Protein AF-A0A259EL48-F1 (afdb_monomer)

Solvent-accessible surface area (backbone atoms only — not comparable to full-atom values): 10081 Å² total; per-residue (Å²):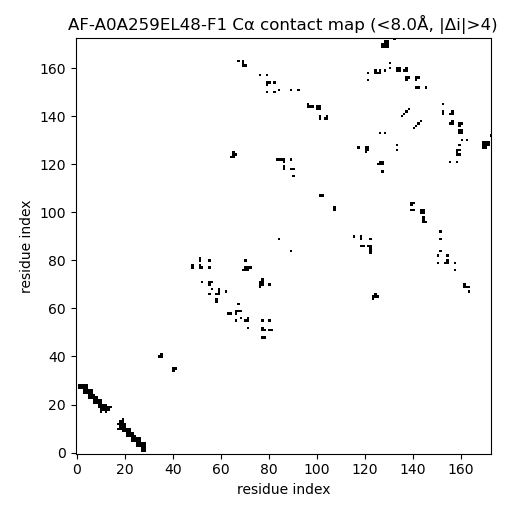 132,83,61,66,38,76,52,70,52,69,37,55,69,88,49,68,100,52,30,64,39,74,49,73,47,81,39,74,48,89,51,67,75,64,45,65,70,41,99,52,36,66,61,52,50,51,52,53,49,51,52,40,50,55,51,49,55,50,27,36,76,68,68,35,80,70,45,53,76,63,45,67,76,41,71,65,42,38,50,46,63,62,51,85,57,50,48,64,56,53,50,53,50,63,73,70,48,59,66,74,62,24,61,90,45,92,55,51,86,61,48,52,60,53,52,63,71,40,26,69,38,49,46,42,38,41,60,69,56,31,71,73,56,21,46,49,44,27,65,50,39,41,61,45,46,46,60,92,89,36,73,65,40,53,33,51,33,48,31,40,62,59,75,71,90,80,73,100,77,61,49,85,132

Foldseek 3Di:
DQAKDKDKDAADLPHPPRHRHIDIDIDGDDDPVVLVPDPCSPVVVVVVLVVLVVVLVVCCVVVPLVGHPLCVVDSLSSVLSVDADALVRLVVVLVPWDQVLLVVDVPVVVVSVVCNVCSVCLNSLNAQADLVVLCCCLVRGLVRGQDVVRSSSSNSNSSSNRDDDDDPDRDDD

Secondary structure (DSSP, 8-state):
---EEEEEEEPPTTSGGGTTPEEEEEEEPP-HHHHHTSTTHHHHHHHHHHHHHHHHHHHHHTT-TT--GGGGSSHHHHHHHH----HHHHHHHHHHS-GGGGTTSTTHHHHHHHHHHTHHHHHTT---B-HHHHHHHIIIIIHHH--SS-HHHHHHHHHHHS--S--S-PBP-

Radius of gyration: 18.22 Å; Cα contacts (8 Å, |Δi|>4): 174; chains: 1; bounding box: 42×38×57 Å

pLDDT: mean 83.17, std 10.85, range [46.25, 95.19]

Sequence (173 aa):
MTNRTTVSFRVKDKGGPSGGHSLSKSVPAFDWEGFKRTPNAEEFVKKAYFAAVKKIMREVEESKNGTVESDLDSVEAVIARALSFTKDDIRDWIKTRDWSKASQVRDISKVLPEIEKHLPDLATRRNPFSTEVSAKIADKIIAAVADDPDPIAEFLFTALTTQRSQDPELLPL

Nearest PDB structures (foldseek):
  6n2g-assembly2_B  TM=3.577E-01  e=5.029E-01  Caenorhabditis elegans

Structure (mmCIF, N/CA/C/O backbone):
data_AF-A0A259EL48-F1
#
_entry.id   AF-A0A259EL48-F1
#
loop_
_atom_site.group_PDB
_atom_site.id
_atom_site.type_symbol
_atom_site.label_atom_id
_atom_site.label_alt_id
_atom_site.label_comp_id
_atom_site.label_asym_id
_atom_site.label_entity_id
_atom_site.label_seq_id
_atom_site.pdbx_PDB_ins_code
_atom_site.Cartn_x
_atom_site.Cartn_y
_atom_site.Cartn_z
_atom_site.occupancy
_atom_site.B_iso_or_equiv
_atom_site.auth_seq_id
_atom_site.auth_comp_id
_atom_site.auth_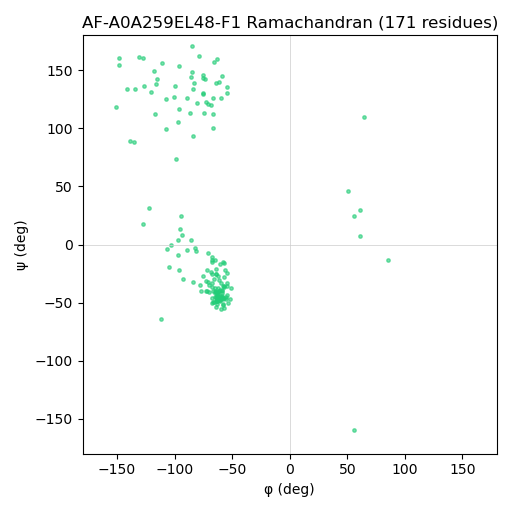asym_id
_atom_site.auth_atom_id
_atom_site.pdbx_PDB_model_num
ATOM 1 N N . MET A 1 1 ? -2.200 -3.555 -32.527 1.00 50.12 1 MET A N 1
ATOM 2 C CA . MET A 1 1 ? -2.375 -2.195 -31.975 1.00 50.12 1 MET A CA 1
ATOM 3 C C . MET A 1 1 ? -1.934 -2.236 -30.526 1.00 50.12 1 MET A C 1
ATOM 5 O O . MET A 1 1 ? -2.472 -3.036 -29.776 1.00 50.12 1 MET A O 1
ATOM 9 N N . THR A 1 2 ? -0.904 -1.482 -30.149 1.00 65.19 2 THR A N 1
ATOM 10 C CA . THR A 1 2 ? -0.390 -1.497 -28.772 1.00 65.19 2 THR A CA 1
ATOM 11 C C . THR A 1 2 ? -1.369 -0.731 -27.894 1.00 65.19 2 THR A C 1
ATOM 13 O O . THR A 1 2 ? -1.543 0.468 -28.102 1.00 65.19 2 THR A O 1
ATOM 16 N N . ASN A 1 3 ? -2.043 -1.418 -26.971 1.00 84.31 3 ASN A N 1
ATOM 17 C CA . ASN A 1 3 ? -2.988 -0.783 -26.057 1.00 84.31 3 ASN A CA 1
ATOM 18 C C . ASN A 1 3 ? -2.231 0.284 -25.246 1.00 84.31 3 ASN A C 1
ATOM 20 O O . ASN A 1 3 ? -1.160 0.003 -24.700 1.00 84.31 3 ASN A O 1
ATOM 24 N N . ARG A 1 4 ? -2.713 1.529 -25.244 1.00 91.69 4 ARG A N 1
ATOM 25 C CA . ARG A 1 4 ? -2.067 2.649 -24.543 1.00 91.69 4 ARG A CA 1
ATOM 26 C C . ARG A 1 4 ? -2.980 3.128 -23.432 1.00 91.69 4 ARG A C 1
ATOM 28 O O . ARG A 1 4 ? -4.186 3.204 -23.624 1.00 91.69 4 ARG A O 1
ATOM 35 N N . THR A 1 5 ? -2.392 3.496 -22.305 1.00 89.00 5 THR A N 1
ATOM 36 C CA . THR A 1 5 ? -3.093 4.136 -21.194 1.00 89.00 5 THR A CA 1
ATOM 37 C C . THR A 1 5 ? -2.519 5.528 -20.960 1.00 89.00 5 THR A C 1
ATOM 39 O O . THR A 1 5 ? -1.345 5.786 -21.244 1.00 89.00 5 THR A O 1
ATOM 42 N N . THR A 1 6 ? -3.348 6.449 -20.485 1.00 88.38 6 THR A N 1
ATOM 43 C CA . THR A 1 6 ? -2.903 7.789 -20.106 1.00 88.38 6 THR A CA 1
ATOM 44 C C . THR A 1 6 ? -2.647 7.793 -18.612 1.00 88.38 6 THR A C 1
ATOM 46 O O . THR A 1 6 ? -3.570 7.607 -17.826 1.00 88.38 6 THR A O 1
ATOM 49 N N . VAL A 1 7 ? -1.394 8.015 -18.225 1.00 83.62 7 VAL A N 1
ATOM 50 C CA . VAL A 1 7 ? -1.017 8.186 -16.821 1.00 83.62 7 VAL A CA 1
ATOM 51 C C . VAL A 1 7 ? -0.856 9.672 -16.556 1.00 83.62 7 VAL A C 1
ATOM 53 O O . VAL A 1 7 ? -0.104 10.348 -17.264 1.00 83.62 7 VAL A O 1
ATOM 56 N N . SER A 1 8 ? -1.549 10.172 -15.536 1.00 78.12 8 SER A N 1
ATOM 57 C CA . SER A 1 8 ? -1.464 11.560 -15.091 1.00 78.12 8 SER A CA 1
ATOM 58 C C . SER A 1 8 ? -1.148 11.648 -13.607 1.00 78.12 8 SER A C 1
ATOM 60 O O . SER A 1 8 ? -1.749 10.935 -12.810 1.00 78.12 8 SER A O 1
ATOM 62 N N . PHE A 1 9 ? -0.245 12.549 -13.235 1.00 76.19 9 PHE A N 1
ATOM 63 C CA . PHE A 1 9 ? 0.091 12.832 -11.841 1.00 76.19 9 PHE A CA 1
ATOM 64 C C . PHE A 1 9 ? 0.486 14.300 -11.672 1.00 76.19 9 PHE A C 1
ATOM 66 O O . PHE A 1 9 ? 0.965 14.942 -12.609 1.00 76.19 9 PHE A O 1
ATOM 73 N N . ARG A 1 10 ? 0.306 14.841 -10.465 1.00 74.06 10 ARG A N 1
ATOM 74 C CA . ARG A 1 10 ? 0.758 16.192 -10.119 1.00 74.06 10 ARG A CA 1
ATOM 75 C C . ARG A 1 10 ? 2.181 16.151 -9.577 1.00 74.06 10 ARG A C 1
ATOM 77 O O . ARG A 1 10 ? 2.476 15.424 -8.631 1.00 74.06 10 ARG A O 1
ATOM 84 N N . VAL A 1 11 ? 3.071 16.941 -10.168 1.00 72.31 11 VAL A N 1
ATOM 85 C CA . VAL A 1 11 ? 4.438 17.112 -9.669 1.00 72.31 11 VAL A CA 1
ATOM 86 C C . VAL A 1 11 ? 4.381 18.002 -8.430 1.00 72.31 11 VAL A C 1
ATOM 88 O O . VAL A 1 11 ? 3.778 19.073 -8.458 1.00 72.31 11 VAL A O 1
ATOM 91 N N . LYS A 1 12 ? 5.005 17.573 -7.328 1.00 66.00 12 LYS A N 1
ATOM 92 C CA . LYS A 1 12 ? 5.068 18.369 -6.090 1.00 66.00 12 LYS A CA 1
ATOM 93 C C . LYS A 1 12 ? 5.745 19.717 -6.351 1.00 66.00 12 LYS A C 1
ATOM 95 O O . LYS A 1 12 ? 6.726 19.767 -7.085 1.00 66.00 12 LYS A O 1
ATOM 100 N N . ASP A 1 13 ? 5.298 20.777 -5.677 1.00 64.94 13 ASP A N 1
ATOM 101 C CA . ASP A 1 13 ? 5.792 22.156 -5.874 1.00 64.94 13 ASP A CA 1
ATOM 102 C C . ASP A 1 13 ? 7.315 22.313 -5.695 1.00 64.94 13 ASP A C 1
ATOM 104 O O . ASP A 1 13 ? 7.921 23.224 -6.247 1.00 64.94 13 ASP A O 1
ATOM 108 N N . LYS A 1 14 ? 7.968 21.391 -4.972 1.00 57.06 14 LYS A N 1
ATOM 109 C CA . LYS A 1 14 ? 9.431 21.370 -4.779 1.00 57.06 14 LYS A CA 1
ATOM 110 C C . LYS A 1 14 ? 10.213 20.649 -5.895 1.00 57.06 14 LYS A C 1
ATOM 112 O O . LYS A 1 14 ? 11.421 20.468 -5.771 1.00 57.06 14 LYS A O 1
ATOM 117 N N . GLY A 1 15 ? 9.547 20.192 -6.955 1.00 48.84 15 GLY A N 1
ATOM 118 C CA . GLY A 1 15 ? 10.124 19.380 -8.028 1.00 48.84 15 GLY A CA 1
ATOM 119 C C . GLY A 1 15 ? 10.499 20.180 -9.275 1.00 48.84 15 GLY A C 1
ATOM 120 O O . GLY A 1 15 ? 9.828 20.058 -10.294 1.00 48.84 15 GLY A O 1
ATOM 121 N N . GLY A 1 16 ? 11.580 20.964 -9.224 1.00 68.50 16 GLY A N 1
ATOM 122 C CA . GLY A 1 16 ? 12.145 21.631 -10.408 1.00 68.50 16 GLY A CA 1
ATOM 123 C C . GLY A 1 16 ? 11.151 22.523 -11.184 1.00 68.50 16 GLY A C 1
ATOM 124 O O . GLY A 1 16 ? 10.122 22.916 -10.640 1.00 68.50 16 GLY A O 1
ATOM 125 N N . PRO A 1 17 ? 11.419 22.844 -12.464 1.00 76.75 17 PRO A N 1
ATOM 126 C CA . PRO A 1 17 ? 10.580 23.744 -13.271 1.00 76.75 17 PRO A CA 1
ATOM 127 C C . PRO A 1 17 ? 9.137 23.268 -13.474 1.00 76.75 17 PRO A C 1
ATOM 129 O O . PRO A 1 17 ? 8.284 24.042 -13.888 1.00 76.75 17 PRO A O 1
ATOM 132 N N . SER A 1 18 ? 8.868 21.984 -13.227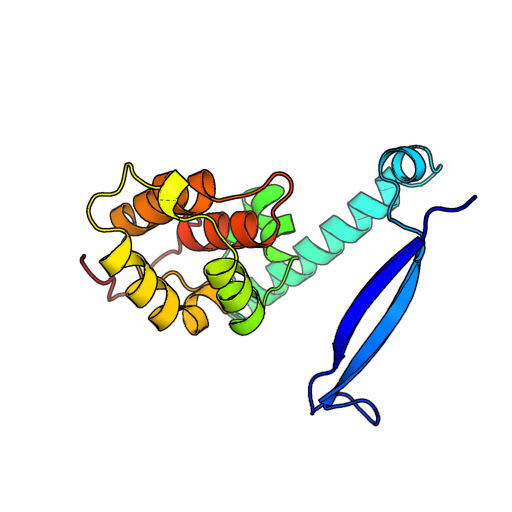 1.00 74.56 18 SER A N 1
ATOM 133 C CA . SER A 1 18 ? 7.541 21.385 -13.365 1.00 74.56 18 SER A CA 1
ATOM 134 C C . SER A 1 18 ? 6.775 21.310 -12.041 1.00 74.56 18 SER A C 1
ATOM 136 O O . SER A 1 18 ? 5.677 20.760 -12.026 1.00 74.56 18 SER A O 1
ATOM 138 N N . GLY A 1 19 ? 7.323 21.843 -10.944 1.00 77.31 19 GLY A N 1
ATOM 139 C CA . GLY A 1 19 ? 6.667 21.855 -9.641 1.00 77.31 19 GLY A CA 1
ATOM 140 C C . GLY A 1 19 ? 5.274 22.480 -9.701 1.00 77.31 19 GLY A C 1
ATOM 141 O O . GLY A 1 19 ? 5.081 23.542 -10.283 1.00 77.31 19 GLY A O 1
ATOM 142 N N . GLY A 1 20 ? 4.287 21.789 -9.137 1.00 75.00 20 GLY A N 1
ATOM 143 C CA . GLY A 1 20 ? 2.897 22.236 -9.070 1.00 75.00 20 GLY A CA 1
ATOM 144 C C . GLY A 1 20 ? 2.052 21.908 -10.296 1.00 75.00 20 GLY A C 1
ATOM 145 O O . GLY A 1 20 ? 0.823 21.951 -10.198 1.00 75.00 20 GLY A O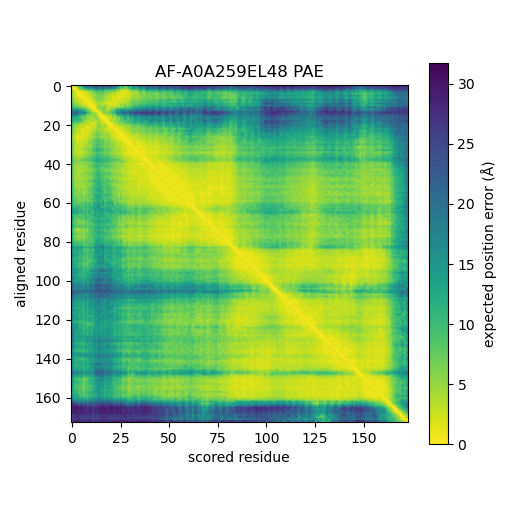 1
ATOM 146 N N . HIS A 1 21 ? 2.670 21.506 -11.410 1.00 78.75 21 HIS A N 1
ATOM 147 C CA . HIS A 1 21 ? 1.972 21.147 -12.640 1.00 78.75 21 HIS A CA 1
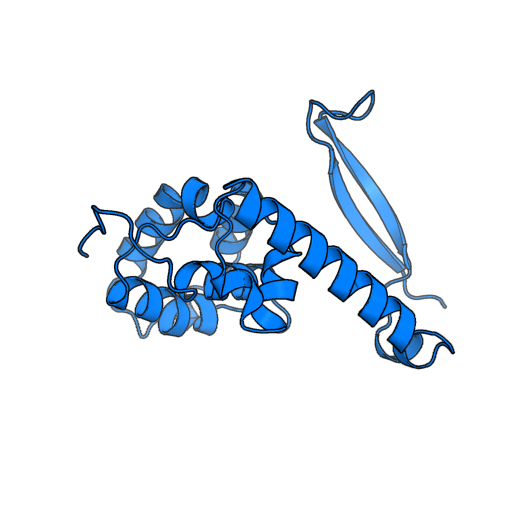ATOM 148 C C . HIS A 1 21 ? 1.515 19.684 -12.651 1.00 78.75 21 HIS A C 1
ATOM 150 O O . HIS A 1 21 ? 2.210 18.780 -12.184 1.00 78.75 21 HIS A O 1
ATOM 156 N N . SER A 1 22 ? 0.349 19.440 -13.249 1.00 82.88 22 SER A N 1
ATOM 157 C CA . SER A 1 22 ? -0.083 18.092 -13.618 1.00 82.88 22 SER A CA 1
ATOM 158 C C . SER A 1 22 ? 0.578 17.679 -14.926 1.00 82.88 22 SER A C 1
ATOM 160 O O . SER A 1 22 ? 0.416 18.345 -15.948 1.00 82.88 22 SER A O 1
ATOM 162 N N . LEU A 1 23 ? 1.316 16.573 -14.897 1.00 85.00 23 LEU A N 1
ATOM 163 C CA . LEU A 1 23 ? 1.891 15.949 -16.079 1.00 85.00 23 LEU A CA 1
ATOM 164 C C . LEU A 1 23 ? 1.018 14.773 -16.490 1.00 85.00 23 LEU A C 1
ATOM 166 O O . LEU A 1 23 ? 0.590 13.986 -15.650 1.00 85.00 23 LEU A O 1
ATOM 170 N N . SER A 1 24 ? 0.771 14.647 -17.789 1.00 88.38 24 SER A N 1
ATOM 171 C CA . SER A 1 24 ? 0.030 13.527 -18.355 1.00 88.38 24 SER A CA 1
ATOM 172 C C . SER A 1 24 ? 0.757 13.001 -19.580 1.00 88.38 24 SER A C 1
ATOM 174 O O . SER A 1 24 ? 1.220 13.779 -20.419 1.00 88.38 24 SER A O 1
ATOM 176 N N . LYS A 1 25 ? 0.902 11.678 -19.676 1.00 90.75 25 LYS A N 1
ATOM 177 C CA . LYS A 1 25 ? 1.555 11.037 -20.816 1.00 90.75 25 LYS A CA 1
ATOM 178 C C . LYS A 1 25 ? 0.841 9.751 -21.186 1.00 90.75 25 LYS A C 1
ATOM 180 O O . LYS A 1 25 ? 0.552 8.907 -20.342 1.00 90.75 25 LYS A O 1
ATOM 185 N N . SER A 1 26 ? 0.609 9.588 -22.484 1.00 93.44 26 SER A N 1
ATOM 186 C CA . SER A 1 26 ? 0.185 8.309 -23.035 1.00 93.44 26 SER A CA 1
ATOM 187 C C . SER A 1 26 ? 1.376 7.355 -23.022 1.00 93.44 26 SER A C 1
ATOM 189 O O . SER A 1 26 ? 2.411 7.649 -23.629 1.00 93.44 26 SER A O 1
ATOM 191 N N . VAL A 1 27 ? 1.235 6.214 -22.361 1.00 90.00 27 VAL A N 1
ATOM 192 C CA . VAL A 1 27 ? 2.246 5.156 -22.223 1.00 90.00 27 VAL A CA 1
ATOM 193 C C . VAL A 1 27 ? 1.642 3.814 -22.647 1.00 90.00 27 VAL A C 1
ATOM 195 O O . VAL A 1 27 ? 0.417 3.700 -22.723 1.00 90.00 27 VAL A O 1
ATOM 198 N N . PRO A 1 28 ? 2.450 2.793 -22.984 1.00 91.06 28 PRO A N 1
ATOM 199 C CA . PRO A 1 28 ? 1.921 1.445 -23.163 1.00 91.06 28 PRO A CA 1
ATOM 200 C C . PRO A 1 28 ? 1.153 1.011 -21.912 1.00 91.06 28 PRO A C 1
ATOM 202 O O . PRO A 1 28 ? 1.620 1.235 -20.796 1.00 91.06 28 PRO A O 1
ATOM 205 N N . ALA A 1 29 ? -0.022 0.414 -22.100 1.00 88.75 29 ALA A N 1
ATOM 206 C CA . ALA A 1 29 ? -0.704 -0.258 -21.006 1.00 88.75 29 ALA A CA 1
ATOM 207 C C . ALA A 1 29 ? 0.190 -1.396 -20.496 1.00 88.75 29 ALA A C 1
ATOM 209 O O . ALA A 1 29 ? 0.848 -2.075 -21.289 1.00 88.75 29 ALA A O 1
ATOM 210 N N . PHE A 1 30 ? 0.240 -1.574 -19.178 1.00 88.94 30 PHE A N 1
ATOM 211 C CA . PHE A 1 30 ? 1.003 -2.665 -18.595 1.00 88.94 30 PHE A CA 1
ATOM 212 C C . PHE A 1 30 ? 0.332 -4.000 -18.938 1.00 88.94 30 PHE A C 1
ATOM 214 O O . PHE A 1 30 ? -0.828 -4.217 -18.599 1.00 88.94 30 PHE A O 1
ATOM 221 N N . ASP A 1 31 ? 1.061 -4.873 -19.634 1.00 89.56 31 ASP A N 1
ATOM 222 C CA . ASP A 1 31 ? 0.631 -6.228 -19.984 1.00 89.56 31 ASP A CA 1
ATOM 223 C C . ASP A 1 31 ? 1.410 -7.228 -19.127 1.00 89.56 31 ASP A C 1
ATOM 225 O O . ASP A 1 31 ? 2.571 -7.535 -19.410 1.00 89.56 31 ASP A O 1
ATOM 229 N N . TRP A 1 32 ? 0.772 -7.713 -18.062 1.00 89.50 32 TRP A N 1
ATOM 230 C CA . TRP A 1 32 ? 1.382 -8.653 -17.123 1.00 89.50 32 TRP A CA 1
ATOM 231 C C . TRP A 1 32 ? 1.762 -9.982 -17.784 1.00 89.50 32 TRP A C 1
ATOM 233 O O . TRP A 1 32 ? 2.867 -10.492 -17.585 1.00 89.50 32 TRP A O 1
ATOM 243 N N . GLU A 1 33 ? 0.877 -10.532 -18.616 1.00 93.19 33 GLU A N 1
ATOM 244 C CA . GLU A 1 33 ? 1.113 -11.807 -19.297 1.00 93.19 33 GLU A CA 1
ATOM 245 C C . GLU A 1 33 ? 2.193 -11.678 -20.378 1.00 93.19 33 GLU A C 1
ATOM 247 O O . GLU A 1 33 ? 2.994 -12.591 -20.593 1.00 93.19 33 GLU A O 1
ATOM 252 N N . GLY A 1 34 ? 2.257 -10.535 -21.062 1.00 91.62 34 GLY A N 1
ATOM 253 C CA . GLY A 1 34 ? 3.369 -10.185 -21.944 1.00 91.62 34 GLY A CA 1
ATOM 254 C C . GLY A 1 34 ? 4.691 -10.046 -21.189 1.00 91.62 34 GLY A C 1
ATOM 255 O O . GLY A 1 34 ? 5.695 -10.632 -21.596 1.00 91.62 34 GLY A O 1
ATOM 256 N N . PHE A 1 35 ? 4.687 -9.331 -20.063 1.00 93.00 35 PHE A N 1
ATOM 257 C CA . PHE A 1 35 ? 5.876 -9.092 -19.249 1.00 93.00 35 PHE A CA 1
ATOM 258 C C . PHE A 1 35 ? 6.487 -10.392 -18.713 1.00 93.00 35 PHE A C 1
ATOM 260 O O . PHE A 1 35 ? 7.686 -10.607 -18.898 1.00 93.00 35 PHE A O 1
ATOM 267 N N . LYS A 1 36 ? 5.681 -11.298 -18.138 1.00 94.94 36 LYS A N 1
ATOM 268 C CA . LYS A 1 36 ? 6.150 -12.595 -17.606 1.00 94.94 36 LYS A CA 1
ATOM 269 C C . LYS A 1 36 ? 6.861 -13.470 -18.639 1.00 94.94 36 LYS A C 1
ATOM 271 O O . LYS A 1 36 ? 7.709 -14.275 -18.276 1.00 94.94 36 LYS A O 1
ATOM 276 N N . ARG A 1 37 ? 6.522 -13.320 -19.923 1.00 94.50 37 ARG A N 1
ATOM 277 C CA . ARG A 1 37 ? 7.132 -14.081 -21.026 1.00 94.50 37 ARG A CA 1
ATOM 278 C C . ARG A 1 37 ? 8.474 -13.512 -21.489 1.00 94.50 37 ARG A C 1
ATOM 280 O O . ARG A 1 37 ? 9.120 -14.110 -22.346 1.00 94.50 37 ARG A O 1
ATOM 287 N N . THR A 1 38 ? 8.900 -12.364 -20.964 1.00 93.94 38 THR A N 1
ATOM 288 C CA . THR A 1 38 ? 10.204 -11.796 -21.317 1.00 93.94 38 THR A CA 1
ATOM 289 C C . THR A 1 38 ? 11.344 -12.597 -20.663 1.00 93.94 38 THR A C 1
ATOM 291 O O . THR A 1 38 ? 11.209 -12.995 -19.506 1.00 93.94 38 THR A O 1
ATOM 294 N N . PRO A 1 39 ? 12.493 -12.809 -21.344 1.00 91.62 39 PRO A N 1
ATOM 295 C CA . PRO A 1 39 ? 13.567 -13.692 -20.861 1.00 91.62 39 PRO A CA 1
ATOM 296 C C . PRO A 1 39 ? 14.167 -13.361 -19.484 1.00 91.62 39 PRO A C 1
ATOM 298 O O . PRO A 1 39 ? 14.843 -14.202 -18.909 1.00 91.62 39 PRO A O 1
ATOM 301 N N . ASN A 1 40 ? 13.927 -12.157 -18.950 1.00 93.12 40 ASN A N 1
ATOM 302 C CA . ASN A 1 40 ? 14.477 -11.686 -17.674 1.00 93.12 40 ASN A CA 1
ATOM 303 C C . ASN A 1 40 ? 13.398 -11.161 -16.711 1.00 93.12 40 ASN A C 1
ATOM 305 O O . ASN A 1 40 ? 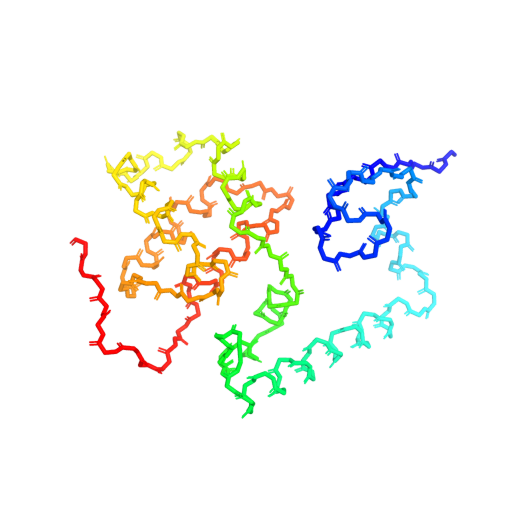13.725 -10.420 -15.783 1.00 93.12 40 ASN A O 1
ATOM 309 N N . ALA A 1 41 ? 12.121 -11.493 -16.930 1.00 92.31 41 ALA A N 1
ATOM 310 C CA . ALA A 1 41 ? 11.020 -10.987 -16.107 1.00 92.31 41 ALA A CA 1
ATOM 311 C C . ALA A 1 41 ? 11.229 -11.295 -14.617 1.00 92.31 41 ALA A C 1
ATOM 313 O O . ALA A 1 41 ? 11.112 -10.413 -13.767 1.00 92.31 41 ALA A O 1
ATOM 314 N N . GLU A 1 42 ? 11.600 -12.539 -14.313 1.00 93.62 42 GLU A N 1
ATOM 315 C CA . GLU A 1 42 ? 11.826 -13.004 -12.945 1.00 93.62 42 GLU A CA 1
ATOM 316 C C . GLU A 1 42 ? 12.988 -12.262 -12.272 1.00 93.62 42 GLU A C 1
ATOM 318 O O . GLU A 1 42 ? 12.835 -11.745 -11.166 1.00 93.62 42 GLU A O 1
ATOM 323 N N . GLU A 1 43 ? 14.131 -12.146 -12.952 1.00 94.75 43 GLU A N 1
ATOM 324 C CA . GLU A 1 43 ? 15.307 -11.455 -12.414 1.00 94.75 43 GLU A CA 1
ATOM 325 C C . GLU A 1 43 ? 15.036 -9.960 -12.205 1.00 94.75 43 GLU A C 1
ATOM 327 O O . GLU A 1 43 ? 15.454 -9.368 -11.207 1.00 94.75 43 GLU A O 1
ATOM 332 N N . PHE A 1 44 ? 14.269 -9.345 -13.110 1.00 93.56 44 PHE A N 1
ATOM 333 C CA . PHE A 1 44 ? 13.832 -7.962 -12.966 1.00 93.56 44 PHE A CA 1
ATOM 334 C C . PHE A 1 44 ? 12.987 -7.767 -11.699 1.00 93.56 44 PHE A C 1
ATOM 336 O O . PHE A 1 44 ? 13.263 -6.857 -10.912 1.00 93.56 44 PHE A O 1
ATOM 343 N N . VAL A 1 45 ? 11.992 -8.634 -11.473 1.00 92.94 45 VAL A N 1
ATOM 344 C CA . VAL A 1 45 ? 11.122 -8.575 -10.288 1.00 92.94 45 VAL A CA 1
ATOM 345 C C . VAL A 1 45 ? 11.921 -8.830 -9.010 1.00 92.94 45 VAL A C 1
ATOM 347 O O . VAL A 1 45 ? 11.804 -8.048 -8.067 1.00 92.94 45 VAL A O 1
ATOM 350 N N . LYS A 1 46 ? 12.797 -9.845 -8.986 1.00 93.56 46 LYS A N 1
ATOM 351 C CA . LYS A 1 46 ? 13.682 -10.122 -7.838 1.00 93.56 46 LYS A CA 1
ATOM 352 C C . LYS A 1 46 ? 14.548 -8.918 -7.493 1.00 93.56 46 LYS A C 1
ATOM 354 O O . LYS A 1 46 ? 14.633 -8.525 -6.331 1.00 93.56 46 LYS A O 1
ATOM 359 N N . LYS A 1 47 ? 15.164 -8.288 -8.495 1.00 94.00 47 LYS A N 1
ATOM 360 C CA . LYS A 1 47 ? 16.006 -7.107 -8.286 1.00 94.00 47 LYS A CA 1
ATOM 361 C C . LYS A 1 47 ? 15.211 -5.925 -7.729 1.00 94.00 47 LYS A C 1
ATOM 363 O O . LYS A 1 47 ? 15.704 -5.245 -6.829 1.00 94.00 47 LYS A O 1
ATOM 368 N N . ALA A 1 48 ? 14.001 -5.687 -8.235 1.00 91.44 48 ALA A N 1
ATOM 369 C CA . ALA A 1 48 ? 13.113 -4.645 -7.722 1.00 91.44 48 ALA A CA 1
ATOM 370 C C . ALA A 1 48 ? 12.687 -4.926 -6.269 1.00 91.44 48 ALA A C 1
ATOM 372 O O . ALA A 1 48 ? 12.790 -4.039 -5.421 1.00 91.44 48 ALA A O 1
ATOM 373 N N . TYR A 1 49 ? 12.305 -6.169 -5.966 1.00 93.69 49 TYR A N 1
ATOM 374 C CA . TYR A 1 49 ? 11.959 -6.615 -4.617 1.00 93.69 49 TYR A CA 1
ATOM 375 C C . TYR A 1 49 ? 13.119 -6.409 -3.636 1.00 93.69 49 TYR A C 1
ATOM 377 O O . TYR A 1 49 ? 12.964 -5.732 -2.624 1.00 93.69 49 TYR A O 1
ATOM 385 N N . PHE A 1 50 ? 14.324 -6.890 -3.958 1.00 95.19 50 PHE A N 1
ATOM 386 C CA . PHE A 1 50 ? 15.480 -6.720 -3.074 1.00 95.19 50 PHE A CA 1
ATOM 387 C C . PHE A 1 50 ? 15.912 -5.260 -2.914 1.00 95.19 50 PHE A C 1
ATOM 389 O O . PHE A 1 50 ? 16.442 -4.893 -1.866 1.00 95.19 50 PHE A O 1
ATOM 396 N N . ALA A 1 51 ? 15.696 -4.409 -3.920 1.00 93.75 51 ALA A N 1
ATOM 397 C CA . ALA A 1 51 ? 15.908 -2.974 -3.766 1.00 93.75 51 ALA A CA 1
ATOM 398 C C . ALA A 1 51 ? 14.924 -2.365 -2.751 1.00 93.75 51 ALA A C 1
ATOM 400 O O . ALA A 1 51 ? 15.340 -1.547 -1.928 1.00 93.75 51 ALA A O 1
ATOM 401 N N . ALA A 1 52 ? 13.656 -2.793 -2.768 1.00 93.06 52 ALA A N 1
ATOM 402 C CA . ALA A 1 52 ? 12.669 -2.395 -1.768 1.00 93.06 52 ALA A CA 1
ATOM 403 C C . ALA A 1 52 ? 13.050 -2.898 -0.368 1.00 93.06 52 ALA A C 1
ATOM 405 O O . ALA A 1 52 ? 13.134 -2.084 0.547 1.00 93.06 52 ALA A O 1
ATOM 406 N N . VAL A 1 53 ? 13.396 -4.182 -0.216 1.00 94.75 53 VAL A N 1
ATOM 407 C CA . VAL A 1 53 ? 13.862 -4.759 1.061 1.00 94.75 53 VAL A CA 1
ATOM 408 C C . VAL A 1 53 ? 15.035 -3.964 1.635 1.00 94.75 53 VAL A C 1
ATOM 410 O O . VAL A 1 53 ? 14.977 -3.518 2.776 1.00 94.75 53 VAL A O 1
ATOM 413 N N . LYS A 1 54 ? 16.078 -3.702 0.834 1.00 95.19 54 LYS A N 1
ATOM 414 C CA . LYS A 1 54 ? 17.249 -2.924 1.277 1.00 95.19 54 LYS A CA 1
ATOM 415 C C . LYS A 1 54 ? 16.879 -1.518 1.739 1.00 95.19 54 LYS A C 1
ATOM 417 O O . LYS A 1 54 ? 17.448 -1.021 2.708 1.00 95.19 54 LYS A O 1
ATOM 422 N N . LYS A 1 55 ? 15.946 -0.863 1.041 1.00 92.94 55 LYS A N 1
ATOM 423 C CA . LYS A 1 55 ? 15.440 0.452 1.444 1.00 92.94 55 LYS A CA 1
ATOM 424 C C . LYS A 1 55 ? 14.732 0.368 2.799 1.00 92.94 55 LYS A C 1
ATOM 426 O O . LYS A 1 55 ? 15.013 1.199 3.652 1.00 92.94 55 LYS A O 1
ATOM 431 N N . ILE A 1 56 ? 13.862 -0.622 2.991 1.00 90.94 56 ILE A N 1
ATOM 432 C CA . ILE A 1 56 ? 13.098 -0.813 4.231 1.00 90.94 56 ILE A CA 1
ATOM 433 C C . ILE A 1 56 ? 14.042 -1.101 5.398 1.00 90.94 56 ILE A C 1
ATOM 435 O O . ILE A 1 56 ? 13.974 -0.399 6.397 1.00 90.94 56 ILE A O 1
ATOM 439 N N . MET A 1 57 ? 14.988 -2.036 5.242 1.00 93.19 57 MET A N 1
ATOM 440 C CA . MET A 1 57 ? 16.008 -2.329 6.260 1.00 93.19 57 MET A CA 1
ATOM 441 C C . MET A 1 57 ? 16.744 -1.064 6.712 1.00 93.19 57 MET A C 1
ATOM 443 O O . MET A 1 57 ? 16.875 -0.805 7.903 1.00 93.19 57 MET A O 1
ATOM 447 N N . ARG A 1 58 ? 17.169 -0.230 5.756 1.00 92.38 58 ARG A N 1
ATOM 448 C CA . ARG A 1 58 ? 17.823 1.043 6.061 1.00 92.38 58 ARG A CA 1
ATOM 449 C C . ARG A 1 58 ? 16.904 2.004 6.821 1.00 92.38 58 ARG A C 1
ATOM 451 O O . ARG A 1 58 ? 17.360 2.703 7.716 1.00 92.38 58 ARG A O 1
ATOM 458 N N . GLU A 1 59 ? 15.630 2.088 6.450 1.00 90.25 59 GLU A N 1
ATOM 459 C CA . GLU A 1 59 ? 14.664 2.948 7.142 1.00 90.25 59 GLU A CA 1
ATOM 460 C C . GLU A 1 59 ? 14.368 2.465 8.571 1.00 90.25 59 GLU A C 1
ATOM 462 O O . GLU A 1 59 ? 14.166 3.313 9.440 1.00 90.25 59 GLU A O 1
ATOM 467 N N . VAL A 1 60 ? 14.392 1.148 8.814 1.00 89.69 60 VAL A N 1
ATOM 468 C CA . VAL A 1 60 ? 14.318 0.550 10.158 1.00 89.69 60 VAL A CA 1
ATOM 469 C C . VAL A 1 60 ? 15.538 0.955 10.986 1.00 89.69 60 VAL A C 1
ATOM 471 O O . VAL A 1 60 ? 15.374 1.547 12.050 1.00 89.69 60 VAL A O 1
ATOM 474 N N . GLU A 1 61 ? 16.756 0.732 10.476 1.00 90.50 61 GLU A N 1
ATOM 475 C CA . GLU A 1 61 ? 17.993 1.106 11.182 1.00 90.50 61 GLU A CA 1
ATOM 476 C C . GLU A 1 61 ? 18.063 2.610 11.486 1.00 90.50 61 GLU A C 1
ATOM 478 O O . GLU A 1 61 ? 18.479 3.022 12.567 1.00 90.50 61 GLU A O 1
ATOM 483 N N . GLU A 1 62 ? 17.630 3.452 10.544 1.00 90.06 62 GLU A N 1
ATOM 484 C CA . GLU A 1 62 ? 17.630 4.908 10.701 1.00 90.06 62 GLU A CA 1
ATOM 485 C C . GLU A 1 62 ? 16.409 5.445 11.479 1.00 90.06 62 GLU A C 1
ATOM 487 O O . GLU A 1 62 ? 16.324 6.657 11.688 1.00 90.06 62 GLU A O 1
ATOM 492 N N . SER A 1 63 ? 15.458 4.591 11.884 1.00 84.38 63 SER A N 1
ATOM 493 C CA . SER A 1 63 ? 14.191 4.980 12.534 1.00 84.38 63 SER A CA 1
ATOM 494 C C . SER A 1 63 ? 13.421 6.073 11.769 1.00 84.38 63 SER A C 1
ATOM 496 O O . SER A 1 63 ? 12.957 7.064 12.340 1.00 84.38 63 SER A O 1
ATOM 498 N N . LYS A 1 64 ? 13.292 5.923 10.444 1.00 80.31 64 LYS A N 1
ATOM 499 C CA . LYS A 1 64 ? 12.644 6.908 9.555 1.00 80.31 64 LYS A CA 1
ATOM 500 C C . LYS A 1 64 ? 11.323 6.415 8.983 1.00 80.31 64 LYS A C 1
ATOM 502 O O . LYS A 1 64 ? 11.086 5.220 8.814 1.00 80.31 64 LYS A O 1
ATOM 507 N N . ASN A 1 65 ? 10.479 7.376 8.598 1.00 75.19 65 ASN A N 1
ATOM 508 C CA . ASN A 1 65 ? 9.236 7.148 7.849 1.00 75.19 65 ASN A CA 1
ATOM 509 C C . ASN A 1 65 ? 8.262 6.167 8.532 1.00 75.19 65 ASN A C 1
ATOM 511 O O . ASN A 1 65 ? 7.475 5.520 7.847 1.00 75.19 65 ASN A O 1
ATOM 515 N N . GLY A 1 66 ? 8.347 6.031 9.863 1.00 72.88 66 GLY A N 1
ATOM 516 C CA . GLY A 1 66 ? 7.511 5.112 10.636 1.00 72.88 66 GLY A CA 1
ATOM 517 C C . GLY A 1 66 ? 7.690 3.641 10.251 1.00 72.88 66 GLY A C 1
ATOM 518 O O . GLY A 1 66 ? 6.718 2.894 10.337 1.00 72.88 66 GLY A O 1
ATOM 519 N N . THR A 1 67 ? 8.879 3.256 9.778 1.00 83.38 67 THR A N 1
ATOM 520 C CA . THR A 1 67 ? 9.208 1.891 9.330 1.00 83.38 67 THR A CA 1
ATOM 521 C C . THR A 1 67 ? 9.579 1.014 10.518 1.00 83.38 67 THR A C 1
ATOM 523 O O . THR A 1 67 ? 10.288 1.477 11.411 1.00 83.38 67 THR A O 1
ATOM 526 N N . VAL A 1 68 ? 9.119 -0.236 10.523 1.00 85.31 68 VAL A N 1
ATOM 527 C CA . VAL A 1 68 ? 9.355 -1.208 11.605 1.00 85.31 68 VAL A CA 1
ATOM 528 C C . VAL A 1 68 ? 9.851 -2.542 11.048 1.00 85.31 68 VAL A C 1
ATOM 530 O O . VAL A 1 68 ? 9.683 -2.819 9.864 1.00 85.31 68 VAL A O 1
ATOM 533 N N . GLU A 1 69 ? 10.456 -3.381 11.893 1.00 87.94 69 GLU A N 1
ATOM 534 C CA . GLU A 1 69 ? 10.958 -4.700 11.470 1.00 87.94 69 GLU A CA 1
ATOM 535 C C . GLU A 1 69 ? 9.861 -5.584 10.867 1.00 87.94 69 GLU A C 1
ATOM 537 O O . GLU A 1 69 ? 10.114 -6.253 9.870 1.00 87.94 69 GLU A O 1
ATOM 542 N N . SER A 1 70 ? 8.630 -5.507 11.383 1.00 86.44 70 SER A N 1
ATOM 543 C CA . SER A 1 70 ? 7.501 -6.290 10.870 1.00 86.44 70 SER A CA 1
ATOM 544 C C . SER A 1 70 ? 7.087 -5.936 9.433 1.00 86.44 70 SER A C 1
ATOM 546 O O . SER A 1 70 ? 6.409 -6.722 8.773 1.00 86.44 70 SER A O 1
ATOM 548 N N . ASP A 1 71 ? 7.560 -4.809 8.878 1.00 85.19 71 ASP A N 1
ATOM 549 C CA . ASP A 1 71 ? 7.407 -4.494 7.448 1.00 85.19 71 ASP A CA 1
ATOM 550 C C . ASP A 1 71 ? 8.218 -5.454 6.541 1.00 85.19 71 ASP A C 1
ATOM 552 O O . ASP A 1 71 ? 8.055 -5.436 5.318 1.00 85.19 71 ASP A O 1
ATOM 556 N N . LEU A 1 72 ? 9.102 -6.280 7.118 1.00 90.00 72 LEU A N 1
ATOM 557 C CA . LEU A 1 72 ? 9.928 -7.277 6.429 1.00 90.00 72 LEU A CA 1
ATOM 558 C C . LEU A 1 72 ? 9.418 -8.722 6.597 1.00 90.00 72 LEU A C 1
ATOM 560 O O . LEU A 1 72 ? 10.016 -9.633 6.022 1.00 90.00 72 LEU A O 1
ATOM 564 N N . ASP A 1 73 ? 8.325 -8.942 7.337 1.00 90.00 73 ASP A N 1
ATOM 565 C CA . ASP A 1 73 ? 7.855 -10.287 7.716 1.00 90.00 73 ASP A CA 1
ATOM 566 C C . ASP A 1 73 ? 7.245 -11.087 6.551 1.00 90.00 73 ASP A C 1
ATOM 568 O O . ASP A 1 73 ? 7.170 -12.316 6.603 1.00 90.00 73 ASP A O 1
ATOM 572 N N . SER A 1 74 ? 6.789 -10.412 5.491 1.00 87.62 74 SER A N 1
ATOM 573 C CA . SER A 1 74 ? 6.150 -11.046 4.330 1.00 87.62 74 SER A CA 1
ATOM 574 C C . SER A 1 74 ? 6.412 -10.291 3.026 1.00 87.62 74 SER A C 1
ATOM 576 O O . SER A 1 74 ? 6.758 -9.107 3.023 1.00 87.62 74 SER A O 1
ATOM 578 N N . VAL A 1 75 ? 6.222 -10.975 1.893 1.00 87.44 75 VAL A N 1
ATOM 579 C CA . VAL A 1 75 ? 6.360 -10.369 0.558 1.00 87.44 75 VAL A CA 1
ATOM 580 C C . VAL A 1 75 ? 5.309 -9.277 0.361 1.00 87.44 75 VAL A C 1
ATOM 582 O O . VAL A 1 75 ? 5.620 -8.209 -0.162 1.00 87.44 75 VAL A O 1
ATOM 585 N N . GLU A 1 76 ? 4.088 -9.522 0.823 1.00 83.12 76 GLU A N 1
ATOM 586 C CA . GLU A 1 76 ? 2.959 -8.601 0.791 1.00 83.12 76 GLU A CA 1
ATOM 587 C C . GLU A 1 76 ? 3.271 -7.332 1.586 1.00 83.12 76 GLU A C 1
ATOM 589 O O . GLU A 1 76 ? 3.095 -6.234 1.061 1.00 83.12 76 GLU A O 1
ATOM 594 N N . ALA A 1 77 ? 3.821 -7.463 2.801 1.00 83.19 77 ALA A N 1
ATOM 595 C CA . ALA A 1 77 ? 4.236 -6.315 3.605 1.00 83.19 77 ALA A CA 1
ATOM 596 C C . ALA A 1 77 ? 5.319 -5.492 2.893 1.00 83.19 77 ALA A C 1
ATOM 598 O O . ALA A 1 77 ? 5.200 -4.270 2.796 1.00 83.19 77 ALA A O 1
ATOM 599 N N . VAL A 1 78 ? 6.322 -6.147 2.300 1.00 89.06 78 VAL A N 1
ATOM 600 C CA . VAL A 1 78 ? 7.382 -5.467 1.541 1.00 89.06 78 VAL A CA 1
ATOM 601 C C . VAL A 1 78 ? 6.822 -4.742 0.313 1.00 89.06 78 VAL A C 1
ATOM 603 O O . VAL A 1 78 ? 7.200 -3.597 0.051 1.00 89.06 78 VAL A O 1
ATOM 606 N N . ILE A 1 79 ? 5.921 -5.372 -0.446 1.00 86.25 79 ILE A N 1
ATOM 607 C CA . ILE A 1 79 ? 5.297 -4.768 -1.633 1.00 86.25 79 ILE A CA 1
ATOM 608 C C . ILE A 1 79 ? 4.410 -3.592 -1.223 1.00 86.25 79 ILE A C 1
ATOM 610 O O . ILE A 1 79 ? 4.591 -2.486 -1.740 1.00 86.25 79 ILE A O 1
ATOM 614 N N . ALA A 1 80 ? 3.525 -3.779 -0.243 1.00 80.88 80 ALA A N 1
ATOM 615 C CA . ALA A 1 80 ? 2.696 -2.714 0.310 1.00 80.88 80 ALA A CA 1
ATOM 616 C C . ALA A 1 80 ? 3.555 -1.559 0.841 1.00 80.88 80 ALA A C 1
ATOM 618 O O . ALA A 1 80 ? 3.190 -0.393 0.670 1.00 80.88 80 ALA A O 1
ATOM 619 N N . ARG A 1 81 ? 4.733 -1.854 1.419 1.00 81.00 81 ARG A N 1
ATOM 620 C CA . ARG A 1 81 ? 5.725 -0.876 1.893 1.00 81.00 81 ARG A CA 1
ATOM 621 C C . ARG A 1 81 ? 6.444 -0.141 0.760 1.00 81.00 81 ARG A C 1
ATOM 623 O O . ARG A 1 81 ? 6.811 1.031 0.931 1.00 81.00 81 ARG A O 1
ATOM 630 N N . ALA A 1 82 ? 6.651 -0.810 -0.372 1.00 81.88 82 ALA A N 1
ATOM 631 C CA . ALA A 1 82 ? 7.246 -0.245 -1.579 1.00 81.88 82 ALA A CA 1
ATOM 632 C C . ALA A 1 82 ? 6.288 0.715 -2.300 1.00 81.88 82 ALA A C 1
ATOM 634 O O . ALA A 1 82 ? 6.743 1.703 -2.883 1.00 81.88 82 ALA A O 1
ATOM 635 N N . LEU A 1 83 ? 4.978 0.472 -2.208 1.00 81.75 83 LEU A N 1
ATOM 636 C CA . LEU A 1 83 ? 3.958 1.432 -2.621 1.00 81.75 83 LEU A CA 1
ATOM 637 C C . LEU A 1 83 ? 4.008 2.678 -1.722 1.00 81.75 83 LEU A C 1
ATOM 639 O O . LEU A 1 83 ? 4.571 2.672 -0.627 1.00 81.75 83 LEU A O 1
ATOM 643 N N . SER A 1 84 ? 3.509 3.815 -2.190 1.00 74.50 84 SER A N 1
ATOM 644 C CA . SER A 1 84 ? 3.469 5.046 -1.395 1.00 74.50 84 SER A CA 1
ATOM 645 C C . SER A 1 84 ? 2.290 5.880 -1.847 1.00 74.50 84 SER A C 1
ATOM 647 O O . SER A 1 84 ? 2.255 6.320 -2.993 1.00 74.50 84 SER A O 1
ATOM 649 N N . PHE A 1 85 ? 1.360 6.110 -0.928 1.00 83.38 85 PHE A N 1
ATOM 650 C CA . PHE A 1 85 ? 0.177 6.922 -1.162 1.00 83.38 85 PHE A CA 1
ATOM 651 C C . PHE A 1 85 ? 0.224 8.142 -0.260 1.00 83.38 85 PHE A C 1
ATOM 653 O O . PHE A 1 85 ? 0.634 8.081 0.900 1.00 83.38 85 PHE A O 1
ATOM 660 N N . THR A 1 86 ? -0.150 9.284 -0.814 1.00 82.75 86 THR A N 1
ATOM 661 C CA . THR A 1 86 ? -0.316 10.505 -0.042 1.00 82.75 86 THR A CA 1
ATOM 662 C C . THR A 1 86 ? -1.646 10.476 0.704 1.00 82.75 86 THR A C 1
ATOM 664 O O . THR A 1 86 ? -2.572 9.749 0.351 1.00 82.75 86 THR A O 1
ATOM 667 N N . LYS A 1 87 ? -1.774 11.332 1.720 1.00 85.75 87 LYS A N 1
ATOM 668 C CA . LYS A 1 87 ? -3.060 11.594 2.378 1.00 85.75 87 LYS A CA 1
ATOM 669 C C . LYS A 1 87 ? -4.164 11.943 1.375 1.00 85.75 87 LYS A C 1
ATOM 671 O O . LYS A 1 87 ? -5.310 11.566 1.593 1.00 85.75 87 LYS A O 1
ATOM 676 N N . ASP A 1 88 ? -3.830 12.685 0.322 1.00 82.94 88 ASP A N 1
ATOM 677 C CA . ASP A 1 88 ? -4.806 13.098 -0.683 1.00 82.94 88 ASP A CA 1
ATOM 678 C C . ASP A 1 88 ? -5.230 11.911 -1.557 1.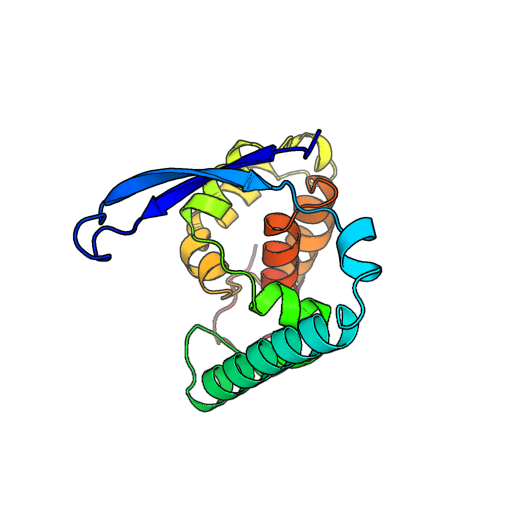00 82.94 88 ASP A C 1
ATOM 680 O O . ASP A 1 88 ? -6.427 11.741 -1.757 1.00 82.94 88 ASP A O 1
ATOM 684 N N . ASP A 1 89 ? -4.301 11.025 -1.941 1.00 86.19 89 ASP A N 1
ATOM 685 C CA . ASP A 1 89 ? -4.629 9.782 -2.661 1.00 86.19 89 ASP A CA 1
ATOM 686 C C . ASP A 1 89 ? -5.591 8.906 -1.844 1.00 86.19 89 ASP A C 1
ATOM 688 O O . ASP A 1 89 ? -6.605 8.432 -2.354 1.00 86.19 89 ASP A O 1
ATOM 692 N N . ILE A 1 90 ? -5.311 8.736 -0.546 1.00 88.62 90 ILE A N 1
ATOM 693 C CA . ILE A 1 90 ? -6.169 7.955 0.354 1.00 88.62 90 ILE A CA 1
ATOM 694 C C . ILE A 1 90 ? -7.530 8.642 0.537 1.00 88.62 90 ILE A C 1
ATOM 696 O O . ILE A 1 90 ? -8.566 7.980 0.540 1.00 88.62 90 ILE A O 1
ATOM 700 N N . ARG A 1 91 ? -7.563 9.975 0.661 1.00 88.31 91 ARG A N 1
ATOM 701 C CA . ARG A 1 91 ? -8.821 10.725 0.776 1.00 88.31 91 ARG A CA 1
ATOM 702 C C . ARG A 1 91 ? -9.677 10.583 -0.483 1.00 88.31 91 ARG A C 1
ATOM 704 O O . ARG A 1 91 ? -10.889 10.406 -0.380 1.00 88.31 91 ARG A O 1
ATOM 711 N N . ASP A 1 92 ? -9.075 10.688 -1.660 1.00 86.88 92 ASP A N 1
ATOM 712 C CA . ASP A 1 92 ? -9.793 10.554 -2.926 1.00 86.88 92 ASP A CA 1
ATOM 713 C C . ASP A 1 92 ? -10.295 9.120 -3.121 1.00 86.88 92 ASP A C 1
ATOM 715 O O . ASP A 1 92 ? -11.429 8.915 -3.561 1.00 86.88 92 ASP A O 1
ATOM 719 N N . TRP A 1 93 ? -9.517 8.126 -2.683 1.00 90.00 93 TRP A N 1
ATOM 720 C CA . TRP A 1 93 ? -9.986 6.747 -2.591 1.00 90.00 93 TRP A CA 1
ATOM 721 C C . TRP A 1 93 ? -11.224 6.638 -1.693 1.00 90.00 93 TRP A C 1
ATOM 723 O O . TRP A 1 93 ? -12.249 6.154 -2.161 1.00 90.00 93 TRP A O 1
ATOM 733 N N . ILE A 1 94 ? -11.195 7.180 -0.467 1.00 88.38 94 ILE A N 1
ATOM 734 C CA . ILE A 1 94 ? -12.341 7.160 0.464 1.00 88.38 94 ILE A CA 1
ATOM 735 C C . ILE A 1 94 ? -13.602 7.764 -0.182 1.00 88.38 94 ILE A C 1
ATOM 737 O O . ILE A 1 94 ? -14.697 7.211 -0.086 1.00 88.38 94 ILE A O 1
ATOM 741 N N . LYS A 1 95 ? -13.469 8.887 -0.890 1.00 87.12 95 LYS A N 1
ATOM 742 C CA . LYS A 1 95 ? -14.611 9.571 -1.523 1.00 87.12 95 LYS A CA 1
ATOM 743 C C . LYS A 1 95 ? -15.239 8.805 -2.684 1.00 87.12 95 LYS A C 1
ATOM 745 O O . LYS A 1 95 ? -16.388 9.073 -3.024 1.00 87.12 95 LYS A O 1
ATOM 750 N N . THR A 1 96 ? -14.484 7.916 -3.321 1.00 85.19 96 THR A N 1
ATOM 751 C CA . THR A 1 96 ? -14.919 7.190 -4.523 1.00 85.19 96 THR A CA 1
ATOM 752 C C . THR A 1 96 ? -15.469 5.798 -4.217 1.00 85.19 96 THR A C 1
ATOM 754 O O . THR A 1 96 ? -16.049 5.178 -5.107 1.00 85.19 96 THR A O 1
ATOM 757 N N . ARG A 1 97 ? -15.343 5.312 -2.972 1.00 87.44 97 ARG A N 1
ATOM 758 C CA . ARG A 1 97 ? -15.841 3.991 -2.567 1.00 87.44 97 ARG A CA 1
ATOM 759 C C . ARG A 1 97 ? -17.359 3.947 -2.385 1.00 87.44 97 ARG A C 1
ATOM 761 O O . ARG A 1 97 ? -17.982 4.878 -1.875 1.00 87.44 97 ARG A O 1
ATOM 768 N N . ASP A 1 98 ? -17.933 2.791 -2.714 1.00 88.00 98 ASP A N 1
ATOM 769 C CA . ASP A 1 98 ? -19.304 2.432 -2.351 1.00 88.00 98 ASP A CA 1
ATOM 770 C C . ASP A 1 98 ? -19.355 1.857 -0.927 1.00 88.00 98 ASP A C 1
ATOM 772 O O . ASP A 1 98 ? -19.193 0.657 -0.693 1.00 88.00 98 ASP A O 1
ATOM 776 N N . TRP A 1 99 ? -19.608 2.738 0.040 1.00 88.00 99 TRP A N 1
ATOM 777 C CA . TRP A 1 99 ? -19.669 2.399 1.463 1.00 88.00 99 TRP A CA 1
ATOM 778 C C . TRP A 1 99 ? -20.842 1.498 1.851 1.00 88.00 99 TRP A C 1
ATOM 780 O O . TRP A 1 99 ? -20.832 0.924 2.942 1.00 88.00 99 TRP A O 1
ATOM 790 N N . SER A 1 100 ? -21.837 1.323 0.975 1.00 84.75 100 SER A N 1
ATOM 791 C CA . SER A 1 100 ? -22.957 0.415 1.246 1.00 84.75 100 SER A CA 1
ATOM 792 C C . SER A 1 100 ? -22.506 -1.049 1.357 1.00 84.75 100 SER A C 1
ATOM 794 O O . SER A 1 100 ? -23.114 -1.835 2.093 1.00 84.75 100 SER A O 1
ATOM 796 N N . LYS A 1 101 ? -21.378 -1.406 0.723 1.00 86.38 101 LYS A N 1
ATOM 797 C CA . LYS A 1 101 ? -20.774 -2.746 0.802 1.00 86.38 101 LYS A CA 1
ATOM 798 C C . LYS A 1 101 ? -20.292 -3.112 2.212 1.00 86.38 101 LYS A C 1
ATOM 800 O O . LYS A 1 101 ? -20.295 -4.283 2.572 1.00 86.38 101 LYS A O 1
ATOM 805 N N . ALA A 1 102 ? -19.971 -2.124 3.048 1.00 85.50 102 ALA A N 1
ATOM 806 C CA . ALA A 1 102 ? -19.558 -2.318 4.441 1.00 85.50 102 ALA A CA 1
ATOM 807 C C . ALA A 1 102 ? -20.728 -2.191 5.448 1.00 85.50 102 ALA A C 1
ATOM 809 O O . ALA A 1 102 ? -20.531 -1.926 6.637 1.00 85.50 102 ALA A O 1
ATOM 810 N N . SER A 1 103 ? -21.965 -2.424 4.992 1.00 79.06 103 SER A N 1
ATOM 811 C CA . SER A 1 103 ? -23.209 -2.323 5.78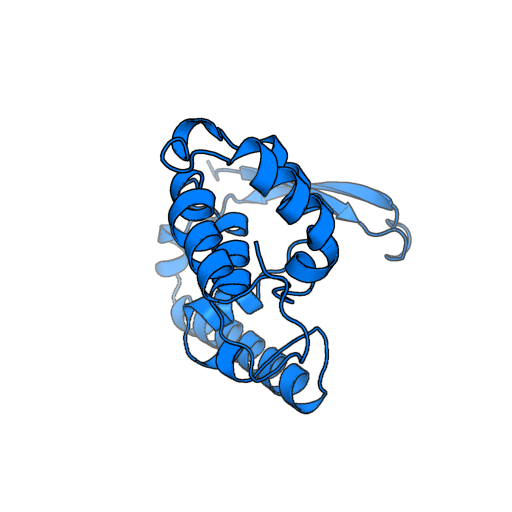1 1.00 79.06 103 SER A CA 1
ATOM 812 C C . SER A 1 103 ? -23.272 -3.203 7.036 1.00 79.06 103 SER A C 1
ATOM 814 O O . SER A 1 103 ? -24.088 -2.954 7.924 1.00 79.06 103 SER A O 1
ATOM 816 N N . GLN A 1 104 ? -22.395 -4.203 7.163 1.00 76.62 104 GLN A N 1
ATOM 817 C CA . GLN A 1 104 ? -22.280 -5.018 8.376 1.00 76.62 104 GLN A CA 1
ATOM 818 C C . GLN A 1 104 ? -21.747 -4.230 9.588 1.00 76.62 104 GLN A C 1
ATOM 820 O O . GLN A 1 104 ? -21.869 -4.683 10.729 1.00 76.62 104 GLN A O 1
ATOM 825 N N . VAL A 1 105 ? -21.173 -3.041 9.373 1.00 79.19 105 VAL A N 1
ATOM 826 C CA . VAL A 1 105 ? -20.697 -2.152 10.437 1.00 79.19 105 VAL A CA 1
ATOM 827 C C . VAL A 1 105 ? -21.762 -1.096 10.749 1.00 79.19 105 VAL A C 1
ATOM 829 O O . VAL A 1 105 ? -21.925 -0.126 10.015 1.00 79.19 105 VAL A O 1
ATOM 832 N N . ARG A 1 106 ? -22.460 -1.262 11.885 1.00 69.50 106 ARG A N 1
ATOM 833 C CA . ARG A 1 106 ? -23.578 -0.393 12.325 1.00 69.50 106 ARG A CA 1
ATOM 834 C C . ARG A 1 106 ? -23.258 1.107 12.404 1.00 69.50 106 ARG A C 1
ATOM 836 O O . ARG A 1 106 ? -24.174 1.910 12.282 1.00 69.50 106 ARG A O 1
ATOM 843 N N . ASP A 1 107 ? -21.994 1.483 12.582 1.00 77.31 107 ASP A N 1
ATOM 844 C CA . ASP A 1 107 ? -21.564 2.870 12.811 1.00 77.31 107 ASP A CA 1
ATOM 845 C C . ASP A 1 107 ? -20.543 3.362 11.772 1.00 77.31 107 ASP A C 1
ATOM 847 O O . ASP A 1 107 ? -19.687 4.189 12.081 1.00 77.31 107 ASP A O 1
ATOM 851 N N . ILE A 1 108 ? -20.602 2.875 10.528 1.00 79.12 108 ILE A N 1
ATOM 852 C CA . ILE A 1 108 ? -19.637 3.283 9.491 1.00 79.12 108 ILE A CA 1
ATOM 853 C C . ILE A 1 108 ? -19.566 4.808 9.294 1.00 79.12 108 ILE A C 1
ATOM 855 O O . ILE A 1 108 ? -18.486 5.358 9.092 1.00 79.12 108 ILE A O 1
ATOM 859 N N . SER A 1 109 ? -20.691 5.507 9.466 1.00 78.06 109 SER A N 1
ATOM 860 C CA . SER A 1 109 ? -20.782 6.970 9.403 1.00 78.06 109 SER A CA 1
ATOM 861 C C . SER A 1 109 ? -19.993 7.698 10.497 1.00 78.06 109 SER A C 1
ATOM 863 O O . SER A 1 109 ? -19.662 8.865 10.316 1.00 78.06 109 SER A O 1
ATOM 865 N N . LYS A 1 110 ? -19.669 7.028 11.611 1.00 82.00 110 LYS A N 1
ATOM 866 C CA . LYS A 1 110 ? -18.782 7.546 12.665 1.00 82.00 110 LYS A CA 1
ATOM 867 C C . LYS A 1 110 ? -17.330 7.124 12.458 1.00 82.00 110 LYS A C 1
ATOM 869 O O . LYS A 1 110 ? -16.427 7.861 12.830 1.00 82.00 110 LYS A O 1
ATOM 874 N N . VAL A 1 111 ? -17.104 5.962 11.844 1.00 82.81 111 VAL A N 1
ATOM 875 C CA . VAL A 1 111 ? -15.755 5.432 11.603 1.00 82.81 111 VAL A CA 1
ATOM 876 C C . VAL A 1 111 ? -15.033 6.206 10.497 1.00 82.81 111 VAL A C 1
ATOM 878 O O . VAL A 1 111 ? -13.849 6.496 10.636 1.00 82.81 111 VAL A O 1
ATOM 881 N N . LEU A 1 112 ? -15.729 6.585 9.419 1.00 83.75 112 LEU A N 1
ATOM 882 C CA . LEU A 1 112 ? -15.108 7.301 8.297 1.00 83.75 112 LEU A CA 1
ATOM 883 C C . LEU A 1 112 ? -14.487 8.651 8.698 1.00 83.75 112 LEU A C 1
ATOM 885 O O . LEU A 1 112 ? -13.319 8.856 8.371 1.00 83.75 112 LEU A O 1
ATOM 889 N N . PRO A 1 113 ? -15.174 9.539 9.447 1.00 87.12 113 PRO A N 1
ATOM 890 C CA . PRO A 1 113 ? -14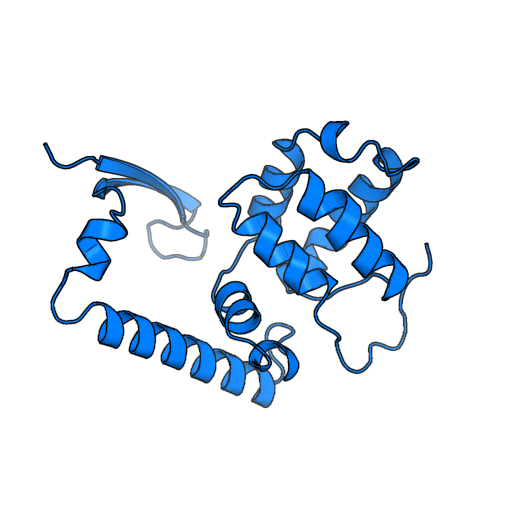.561 10.772 9.941 1.00 87.12 113 PRO A CA 1
ATOM 891 C C . PRO A 1 113 ? -13.304 10.546 10.793 1.00 87.12 113 PRO A C 1
ATOM 893 O O . PRO A 1 113 ? -12.348 11.313 10.685 1.00 87.12 113 PRO A O 1
ATOM 896 N N . GLU A 1 114 ? -13.271 9.490 11.612 1.00 86.62 114 GLU A N 1
ATOM 897 C CA . GLU A 1 114 ? -12.088 9.162 12.420 1.00 86.62 114 GLU A CA 1
ATOM 898 C C . GLU A 1 114 ? -10.924 8.668 11.548 1.00 86.62 114 GLU A C 1
ATOM 900 O O . GLU A 1 114 ? -9.789 9.110 11.732 1.00 86.62 114 GLU A O 1
ATOM 905 N N . ILE A 1 115 ? -11.186 7.840 10.529 1.00 85.88 115 ILE A N 1
ATOM 906 C CA . ILE A 1 115 ? -10.167 7.469 9.531 1.00 85.88 115 ILE A CA 1
ATOM 907 C C . ILE A 1 115 ? -9.651 8.722 8.810 1.00 85.88 115 ILE A C 1
ATOM 909 O O . ILE A 1 115 ? -8.440 8.906 8.682 1.00 85.88 115 ILE A O 1
ATOM 913 N N . GLU A 1 116 ? -10.547 9.617 8.381 1.00 88.44 116 GLU A N 1
ATOM 914 C CA . GLU A 1 116 ? -10.192 10.853 7.676 1.00 88.44 116 GLU A CA 1
ATOM 915 C C . GLU A 1 116 ? -9.313 11.796 8.515 1.00 88.44 116 GLU A C 1
ATOM 917 O O . GLU A 1 116 ? -8.354 12.395 8.004 1.00 88.44 116 GLU A O 1
ATOM 922 N N . LYS A 1 117 ? -9.611 11.909 9.814 1.00 89.19 117 LYS A N 1
ATOM 923 C CA . LYS A 1 117 ? -8.829 12.673 10.794 1.00 89.19 117 LYS A CA 1
ATOM 924 C C . LYS A 1 117 ? -7.402 12.139 10.915 1.00 89.19 117 LYS A C 1
ATOM 926 O O . LYS A 1 117 ? -6.457 12.927 10.968 1.00 89.19 117 LYS A O 1
ATOM 931 N N . HIS A 1 118 ? -7.254 10.820 10.870 1.00 88.88 118 HIS A N 1
ATOM 932 C CA . HIS A 1 118 ? -5.990 10.109 11.033 1.00 88.88 118 HIS A CA 1
ATOM 933 C C . HIS A 1 118 ? -5.260 9.780 9.723 1.00 88.88 118 HIS A C 1
ATOM 935 O O . HIS A 1 118 ? -4.215 9.131 9.738 1.00 88.88 118 HIS A O 1
ATOM 941 N N . LEU A 1 119 ? -5.721 10.292 8.577 1.00 87.62 119 LEU A N 1
ATOM 942 C CA . LEU A 1 119 ? -5.017 10.102 7.304 1.00 87.62 119 LEU A CA 1
ATOM 943 C C . LEU A 1 119 ? -3.541 10.531 7.297 1.00 87.62 119 LEU A C 1
ATOM 945 O O . LEU A 1 119 ? -2.777 9.877 6.594 1.00 87.62 119 LEU A O 1
ATOM 949 N N . PRO A 1 120 ? -3.092 11.602 7.991 1.00 85.00 120 PRO A N 1
ATOM 950 C CA . PRO A 1 120 ? -1.661 11.899 8.073 1.00 85.00 120 PRO A CA 1
ATOM 951 C C . PRO A 1 120 ? -0.853 10.748 8.691 1.00 85.00 120 PRO A C 1
ATOM 953 O O . PRO A 1 120 ? 0.214 10.405 8.178 1.00 85.00 120 PRO A O 1
ATOM 956 N N . ASP A 1 121 ? -1.382 10.133 9.750 1.00 85.56 121 ASP A N 1
ATOM 957 C CA . ASP A 1 121 ? -0.758 8.994 10.422 1.00 85.56 121 ASP A CA 1
ATOM 958 C C . ASP A 1 121 ? -0.779 7.775 9.493 1.00 85.56 121 ASP A C 1
ATOM 960 O O . ASP A 1 121 ? 0.272 7.225 9.174 1.00 85.56 121 ASP A O 1
ATOM 964 N N . LEU A 1 122 ? -1.938 7.442 8.918 1.00 85.12 122 LEU A N 1
ATOM 965 C CA . LEU A 1 122 ? -2.086 6.307 7.999 1.00 85.12 122 LEU A CA 1
ATOM 966 C C . LEU A 1 122 ? -1.235 6.449 6.725 1.00 85.12 122 LEU A C 1
ATOM 968 O O . LEU A 1 122 ? -0.633 5.479 6.274 1.00 85.12 122 LEU A O 1
ATOM 972 N N . ALA A 1 123 ? -1.104 7.657 6.168 1.00 84.38 123 ALA A N 1
ATOM 973 C CA . ALA A 1 123 ? -0.231 7.929 5.020 1.00 84.38 123 ALA A CA 1
ATOM 974 C C . ALA A 1 123 ? 1.261 7.779 5.366 1.00 84.38 123 ALA A C 1
ATOM 976 O O . ALA A 1 123 ? 2.080 7.490 4.496 1.00 84.38 123 ALA A O 1
ATOM 977 N N . THR A 1 124 ? 1.616 7.948 6.642 1.00 80.75 124 THR A N 1
ATOM 978 C CA . THR A 1 124 ? 2.946 7.628 7.187 1.00 80.75 124 THR A CA 1
ATOM 979 C C . THR A 1 124 ? 2.992 6.235 7.823 1.00 80.75 124 THR A C 1
ATOM 981 O O . THR A 1 124 ? 3.962 5.886 8.493 1.00 80.75 124 THR A O 1
ATOM 984 N N . ARG A 1 125 ? 1.957 5.422 7.564 1.00 77.44 125 ARG A N 1
ATOM 985 C CA . ARG A 1 125 ? 1.724 4.061 8.063 1.00 77.44 125 ARG A CA 1
ATOM 986 C C . ARG A 1 125 ? 1.611 3.927 9.575 1.00 77.44 125 ARG A C 1
ATOM 988 O O . ARG A 1 125 ? 1.516 2.812 10.073 1.00 77.44 125 ARG A O 1
ATOM 995 N N . ARG A 1 126 ? 1.585 5.025 10.323 1.00 80.06 126 ARG A N 1
ATOM 996 C CA . ARG A 1 126 ? 1.319 4.980 11.755 1.00 80.06 126 ARG A CA 1
ATOM 997 C C . ARG A 1 126 ? -0.149 4.628 11.966 1.00 80.06 126 ARG A C 1
ATOM 999 O O . ARG A 1 126 ? -1.029 5.343 11.498 1.00 80.06 126 ARG A O 1
ATOM 1006 N N . ASN A 1 127 ? -0.391 3.522 12.662 1.00 85.00 127 ASN A N 1
ATOM 1007 C CA . ASN A 1 127 ? -1.728 3.110 13.053 1.00 85.00 127 ASN A CA 1
ATOM 1008 C C . ASN A 1 127 ? -2.101 3.776 14.390 1.00 85.00 127 ASN A C 1
ATOM 1010 O O . ASN A 1 127 ? -1.463 3.469 15.396 1.00 85.00 127 ASN A O 1
ATOM 1014 N N . PRO A 1 128 ? -3.089 4.686 14.420 1.00 83.75 128 PRO A N 1
ATOM 1015 C CA . PRO A 1 128 ? -3.493 5.369 15.647 1.00 83.75 128 PRO A CA 1
ATOM 1016 C C . PRO A 1 128 ? -4.576 4.619 16.433 1.00 83.75 128 PRO A C 1
ATOM 1018 O O . PRO A 1 128 ? -4.970 5.059 17.513 1.00 83.75 128 PRO A O 1
ATOM 1021 N N . PHE A 1 129 ? -5.093 3.516 15.894 1.00 85.75 129 PHE A N 1
ATOM 1022 C CA . PHE A 1 129 ? -6.193 2.772 16.487 1.00 85.75 129 PHE A CA 1
ATOM 1023 C C . PHE A 1 129 ? -5.678 1.599 17.325 1.00 85.75 129 PHE A C 1
ATOM 1025 O O . PHE A 1 129 ? -4.613 1.040 17.062 1.00 85.75 129 PHE A O 1
ATOM 1032 N N . SER A 1 130 ? -6.459 1.172 18.319 1.00 83.75 130 SER A N 1
ATOM 1033 C CA . SER A 1 130 ? -6.159 -0.063 19.047 1.00 83.75 130 SER A CA 1
ATOM 1034 C C . SER A 1 130 ? -6.221 -1.291 18.126 1.00 83.75 130 SER A C 1
ATOM 1036 O O . SER A 1 130 ? -6.856 -1.265 17.067 1.00 83.75 130 SER A O 1
ATOM 1038 N N . THR A 1 131 ? -5.581 -2.394 18.518 1.00 83.50 131 THR A N 1
ATOM 1039 C CA . THR A 1 131 ? -5.499 -3.618 17.700 1.00 83.50 131 THR A CA 1
ATOM 1040 C C . THR A 1 131 ? -6.874 -4.144 17.280 1.00 83.50 131 THR A C 1
ATOM 1042 O O . THR A 1 131 ? -7.090 -4.455 16.111 1.00 83.50 131 THR A O 1
ATOM 1045 N N . GLU A 1 132 ? -7.828 -4.195 18.212 1.00 83.81 132 GLU A N 1
ATOM 1046 C CA . GLU A 1 132 ? -9.188 -4.688 17.952 1.00 83.81 132 GLU A CA 1
ATOM 1047 C C . GLU A 1 132 ? -9.933 -3.809 16.943 1.00 83.81 132 GLU A C 1
ATOM 1049 O O . GLU A 1 132 ? -10.619 -4.296 16.040 1.00 83.81 132 GLU A O 1
ATOM 1054 N N . VAL A 1 133 ? -9.769 -2.494 17.080 1.00 85.88 133 VAL A N 1
ATOM 1055 C CA . VAL A 1 133 ? -10.375 -1.502 16.195 1.00 85.88 133 VAL A CA 1
ATOM 1056 C C . VAL A 1 133 ? -9.770 -1.596 14.804 1.00 85.88 133 VAL A C 1
ATOM 1058 O O . VAL A 1 133 ? -10.497 -1.620 13.814 1.00 85.88 133 VAL A O 1
ATOM 1061 N N . SER A 1 134 ? -8.448 -1.690 14.739 1.00 88.38 134 SER A N 1
ATOM 1062 C CA . SER A 1 134 ? -7.697 -1.767 13.492 1.00 88.38 134 SER A CA 1
ATOM 1063 C C . SER A 1 134 ? -8.087 -2.993 12.683 1.00 88.38 134 SER A C 1
ATOM 1065 O O . SER A 1 134 ? -8.417 -2.861 11.507 1.00 88.38 134 SER A O 1
ATOM 1067 N N . ALA A 1 135 ? -8.150 -4.159 13.334 1.00 86.50 135 ALA A N 1
ATOM 1068 C CA . ALA A 1 135 ? -8.609 -5.396 12.712 1.00 86.50 135 ALA A CA 1
ATOM 1069 C C . ALA A 1 135 ? -10.042 -5.250 12.182 1.00 86.50 135 ALA A C 1
ATOM 1071 O O . ALA A 1 135 ? -10.333 -5.593 11.040 1.00 86.50 135 ALA A O 1
ATOM 1072 N N . LYS A 1 136 ? -10.943 -4.641 12.965 1.00 88.25 136 LYS A N 1
ATOM 1073 C CA . LYS A 1 136 ? -12.319 -4.388 12.521 1.00 88.25 136 LYS A CA 1
ATOM 1074 C C . LYS A 1 136 ? -12.381 -3.463 11.301 1.00 88.25 136 LYS A C 1
ATOM 1076 O O . LYS A 1 136 ? -13.186 -3.720 10.408 1.00 88.25 136 LYS A O 1
ATOM 1081 N N . ILE A 1 137 ? -11.581 -2.395 11.263 1.00 90.00 137 ILE A N 1
ATOM 1082 C CA . ILE A 1 137 ? -11.529 -1.476 10.116 1.00 90.00 137 ILE A CA 1
ATOM 1083 C C . ILE A 1 137 ? -10.973 -2.207 8.889 1.00 90.00 137 ILE A C 1
ATOM 1085 O O . ILE A 1 137 ? -11.597 -2.167 7.830 1.00 90.00 137 ILE A O 1
ATOM 1089 N N . ALA A 1 138 ? -9.847 -2.905 9.029 1.00 89.62 138 ALA A N 1
ATOM 1090 C CA . ALA A 1 138 ? -9.211 -3.631 7.936 1.00 89.62 138 ALA A CA 1
ATOM 1091 C C . ALA A 1 138 ? -10.146 -4.704 7.346 1.00 89.62 138 ALA A C 1
ATOM 1093 O O . ALA A 1 138 ? -10.485 -4.644 6.162 1.00 89.62 138 ALA A O 1
ATOM 1094 N N . ASP A 1 139 ? -10.647 -5.613 8.186 1.00 88.81 139 ASP A N 1
ATOM 1095 C CA . ASP A 1 139 ? -11.376 -6.806 7.742 1.00 88.81 139 ASP A CA 1
ATOM 1096 C C . ASP A 1 139 ? -12.820 -6.523 7.327 1.00 88.81 139 ASP A C 1
ATOM 1098 O O . ASP A 1 139 ? -13.353 -7.176 6.432 1.00 88.81 139 ASP A O 1
ATOM 1102 N N . LYS A 1 140 ? -13.500 -5.580 7.995 1.00 87.38 140 LYS A N 1
ATOM 1103 C CA . LYS A 1 140 ? -14.945 -5.363 7.783 1.00 87.38 140 LYS A CA 1
ATOM 1104 C C . LYS A 1 140 ? -15.275 -4.127 6.966 1.00 87.38 140 LYS A C 1
ATOM 1106 O O . LYS A 1 140 ? -16.401 -4.023 6.486 1.00 87.38 140 LYS A O 1
ATOM 1111 N N . ILE A 1 141 ? -14.344 -3.181 6.853 1.00 89.06 141 ILE A N 1
ATOM 1112 C CA . ILE A 1 141 ? -14.574 -1.925 6.136 1.00 89.06 141 ILE A CA 1
ATOM 1113 C C . ILE A 1 141 ? -13.715 -1.889 4.882 1.00 89.06 141 ILE A C 1
ATOM 1115 O O . ILE A 1 141 ? -14.272 -1.907 3.791 1.00 89.06 141 ILE A O 1
ATOM 1119 N N . ILE A 1 142 ? -12.386 -1.881 5.024 1.00 90.44 142 ILE A N 1
ATOM 1120 C CA . ILE A 1 142 ? -11.470 -1.730 3.885 1.00 90.44 142 ILE A CA 1
ATOM 1121 C C . ILE A 1 142 ? -11.615 -2.902 2.915 1.00 90.44 142 ILE A C 1
ATOM 1123 O O . ILE A 1 142 ? -11.884 -2.677 1.738 1.00 90.44 142 ILE A O 1
ATOM 1127 N N . ALA A 1 143 ? -11.548 -4.140 3.411 1.00 89.25 143 ALA A N 1
ATOM 1128 C CA . ALA A 1 143 ? -11.703 -5.328 2.573 1.00 89.25 143 ALA A CA 1
ATOM 1129 C C . ALA A 1 143 ? -13.078 -5.409 1.881 1.00 89.25 143 ALA A C 1
ATOM 1131 O O . ALA A 1 143 ? -13.185 -5.931 0.776 1.00 89.25 143 ALA A O 1
ATOM 1132 N N . ALA A 1 144 ? -14.136 -4.868 2.496 1.00 89.00 144 ALA A N 1
ATOM 1133 C CA . ALA A 1 144 ? -15.487 -4.915 1.937 1.00 89.00 144 ALA A CA 1
ATOM 1134 C C . ALA A 1 144 ? -15.700 -3.938 0.765 1.00 89.00 144 ALA A C 1
ATOM 1136 O O . ALA A 1 144 ? -16.569 -4.169 -0.078 1.00 89.00 144 ALA A O 1
ATOM 1137 N N . VAL A 1 145 ? -14.946 -2.836 0.720 1.00 87.94 145 VAL A N 1
ATOM 1138 C CA . VAL A 1 145 ? -15.101 -1.775 -0.295 1.00 87.94 145 VAL A CA 1
ATOM 1139 C C . VAL A 1 145 ? -13.984 -1.754 -1.340 1.00 87.94 145 VAL A C 1
ATOM 1141 O O . VAL A 1 145 ? -14.049 -0.946 -2.270 1.00 87.94 145 VAL A O 1
ATOM 1144 N N . ALA A 1 146 ? -12.976 -2.613 -1.179 1.00 90.19 146 ALA A N 1
ATOM 1145 C CA . ALA A 1 146 ? -11.871 -2.771 -2.113 1.00 90.19 146 ALA A CA 1
ATOM 1146 C C . ALA A 1 146 ? -12.364 -3.286 -3.474 1.00 90.19 146 ALA A C 1
ATOM 1148 O O . ALA A 1 146 ? -13.226 -4.168 -3.544 1.00 90.19 146 ALA A O 1
ATOM 1149 N N . ASP A 1 147 ? -11.807 -2.736 -4.551 1.00 84.81 147 ASP A N 1
ATOM 1150 C CA . ASP A 1 147 ? -11.901 -3.351 -5.878 1.00 84.81 147 ASP A CA 1
ATOM 1151 C C . ASP A 1 147 ? -10.787 -4.401 -6.061 1.00 84.81 147 ASP A C 1
ATOM 1153 O O . ASP A 1 147 ? -9.868 -4.500 -5.249 1.00 84.81 147 ASP A O 1
ATOM 1157 N N . ASP A 1 148 ? -10.849 -5.189 -7.135 1.00 77.69 148 ASP A N 1
ATOM 1158 C CA . ASP A 1 148 ? -9.761 -6.097 -7.513 1.00 77.69 148 ASP A CA 1
ATOM 1159 C C . ASP A 1 148 ? -9.194 -5.698 -8.889 1.00 77.69 148 ASP A C 1
ATOM 1161 O O . ASP A 1 148 ? -9.916 -5.814 -9.892 1.00 77.69 148 ASP A O 1
ATOM 1165 N N . PRO A 1 149 ? -7.937 -5.208 -8.982 1.00 77.12 149 PRO A N 1
ATOM 1166 C CA . PRO A 1 149 ? -6.988 -4.907 -7.893 1.00 77.12 149 PRO A CA 1
ATOM 1167 C C . PRO A 1 149 ? -7.185 -3.508 -7.266 1.00 77.12 149 PRO A C 1
ATOM 1169 O O . PRO A 1 149 ? -7.503 -2.549 -7.976 1.00 77.12 149 PRO A O 1
ATOM 1172 N N . ASP A 1 150 ? -6.890 -3.353 -5.966 1.00 87.19 150 ASP A N 1
ATOM 1173 C CA . ASP A 1 150 ? -6.977 -2.068 -5.241 1.00 87.19 150 ASP A CA 1
ATOM 1174 C C . ASP A 1 150 ? -5.750 -1.797 -4.341 1.00 87.19 150 ASP A C 1
ATOM 1176 O O . ASP A 1 150 ? -5.747 -2.083 -3.139 1.00 87.19 150 ASP A O 1
ATOM 1180 N N . PRO A 1 151 ? -4.698 -1.171 -4.903 1.00 85.31 151 PRO A N 1
ATOM 1181 C CA . PRO A 1 151 ? -3.440 -0.926 -4.196 1.00 85.31 151 PRO A CA 1
ATOM 1182 C C . PRO A 1 151 ? -3.553 -0.017 -2.962 1.00 85.31 151 PRO A C 1
ATOM 1184 O O . PRO A 1 151 ? -2.723 -0.106 -2.055 1.00 85.31 151 PRO A O 1
ATOM 1187 N N . ILE A 1 152 ? -4.542 0.886 -2.922 1.00 88.75 152 ILE A N 1
ATOM 1188 C CA . ILE A 1 152 ? -4.751 1.766 -1.761 1.00 88.75 152 ILE A CA 1
ATOM 1189 C C . ILE A 1 152 ? -5.432 0.984 -0.640 1.00 88.75 152 ILE A C 1
ATOM 1191 O O . ILE A 1 152 ? -5.037 1.133 0.518 1.00 88.75 152 ILE A O 1
ATOM 1195 N N . ALA A 1 153 ? -6.403 0.126 -0.969 1.00 89.56 153 ALA A N 1
ATOM 1196 C CA . ALA A 1 153 ? -7.012 -0.773 0.005 1.00 89.56 153 ALA A CA 1
ATOM 1197 C C . ALA A 1 153 ? -5.976 -1.730 0.611 1.00 89.56 153 ALA A C 1
ATOM 1199 O O . ALA A 1 153 ? -5.914 -1.851 1.832 1.00 89.56 153 ALA A O 1
ATOM 1200 N N . GLU A 1 154 ? -5.118 -2.337 -0.215 1.00 87.69 154 GLU A N 1
ATOM 1201 C CA . GLU A 1 154 ? -4.014 -3.196 0.240 1.00 87.69 154 GLU A CA 1
ATOM 1202 C C . GLU A 1 154 ? -3.062 -2.443 1.179 1.00 87.69 154 GLU A C 1
ATOM 1204 O O . GLU A 1 154 ? -2.749 -2.917 2.270 1.00 87.69 154 GLU A O 1
ATOM 1209 N N . PHE A 1 155 ? -2.657 -1.224 0.805 1.00 88.88 155 PHE A N 1
ATOM 1210 C CA . PHE A 1 155 ? -1.822 -0.379 1.658 1.00 88.88 155 PHE A CA 1
ATOM 1211 C C . PHE A 1 155 ? -2.482 -0.070 3.005 1.00 88.88 155 PHE A C 1
ATOM 1213 O O . PHE A 1 155 ? -1.821 -0.158 4.041 1.00 88.88 155 PHE A O 1
ATOM 1220 N N . LEU A 1 156 ? -3.764 0.312 3.003 1.00 89.12 156 LEU A N 1
ATOM 1221 C CA . LEU A 1 156 ? -4.504 0.627 4.225 1.00 89.12 156 LEU A CA 1
ATOM 1222 C C . LEU A 1 156 ? -4.668 -0.607 5.105 1.00 89.12 156 LEU A C 1
ATOM 1224 O O . LEU A 1 156 ? -4.497 -0.508 6.317 1.00 89.12 156 LEU A O 1
ATOM 1228 N N . PHE A 1 157 ? -4.961 -1.755 4.498 1.00 89.62 157 PHE A N 1
ATOM 1229 C CA . PHE A 1 157 ? -5.062 -3.027 5.194 1.00 89.62 157 PHE A CA 1
ATOM 1230 C C . PHE A 1 157 ? -3.755 -3.319 5.932 1.00 89.62 157 PHE A C 1
ATOM 1232 O O . PHE A 1 157 ? -3.763 -3.430 7.154 1.00 89.62 157 PHE A O 1
ATOM 1239 N N . THR A 1 158 ? -2.619 -3.304 5.228 1.00 86.62 158 THR A N 1
ATOM 1240 C CA . THR A 1 158 ? -1.304 -3.515 5.848 1.00 86.62 158 THR A CA 1
ATOM 1241 C C . THR A 1 158 ? -1.007 -2.480 6.934 1.00 86.62 158 THR A C 1
ATOM 1243 O O . THR A 1 158 ? -0.577 -2.846 8.024 1.00 86.62 158 THR A O 1
ATOM 1246 N N . ALA A 1 159 ? -1.268 -1.192 6.689 1.00 86.25 159 ALA A N 1
ATOM 1247 C CA . ALA A 1 159 ? -1.024 -0.144 7.682 1.00 86.25 159 ALA A CA 1
ATOM 1248 C C . ALA A 1 159 ? -1.820 -0.362 8.983 1.00 86.25 159 ALA A C 1
ATOM 1250 O O . ALA A 1 159 ? -1.331 -0.021 10.057 1.00 86.25 159 ALA A O 1
ATOM 1251 N N . LEU A 1 160 ? -3.021 -0.939 8.894 1.00 87.94 160 LEU A N 1
ATOM 1252 C CA . LEU A 1 160 ? -3.883 -1.232 10.039 1.00 87.94 160 LEU A CA 1
ATOM 1253 C C . LEU A 1 160 ? -3.540 -2.566 10.720 1.00 87.94 160 LEU A C 1
ATOM 1255 O O . LEU A 1 160 ? -3.705 -2.686 11.933 1.00 87.94 160 LEU A O 1
ATOM 1259 N N . THR A 1 161 ? -3.071 -3.573 9.982 1.00 85.75 161 THR A N 1
ATOM 1260 C CA . THR A 1 161 ? -2.846 -4.922 10.531 1.00 85.75 161 THR A CA 1
ATOM 1261 C C . THR A 1 161 ? -1.411 -5.194 10.967 1.00 85.75 161 THR A C 1
ATOM 1263 O O . THR A 1 161 ? -1.193 -6.089 11.784 1.00 85.75 161 THR A O 1
ATOM 1266 N N . THR A 1 162 ? -0.425 -4.455 10.452 1.00 80.31 162 THR A N 1
ATOM 1267 C CA . THR A 1 162 ? 0.975 -4.637 10.854 1.00 80.31 162 THR A CA 1
ATOM 1268 C C . THR A 1 162 ? 1.151 -4.222 12.312 1.00 80.31 162 THR A C 1
ATOM 1270 O O . THR A 1 162 ? 1.039 -3.045 12.665 1.00 80.31 162 THR A O 1
ATOM 1273 N N . GLN A 1 163 ? 1.435 -5.203 13.175 1.00 65.81 163 GLN A N 1
ATOM 1274 C CA . GLN A 1 163 ? 1.697 -4.965 14.590 1.00 65.81 163 GLN A CA 1
ATOM 1275 C C . GLN A 1 163 ? 2.995 -4.173 14.750 1.00 65.81 163 GLN A C 1
ATOM 1277 O O . GLN A 1 163 ? 4.053 -4.560 14.247 1.00 65.81 163 GLN A O 1
ATOM 1282 N N . ARG A 1 164 ? 2.903 -3.051 15.466 1.00 66.94 164 ARG A N 1
ATOM 1283 C CA . ARG A 1 164 ? 4.037 -2.192 15.808 1.00 66.94 164 ARG A CA 1
ATOM 1284 C C . ARG A 1 164 ? 4.340 -2.369 17.289 1.00 66.94 164 ARG A C 1
ATOM 1286 O O . ARG A 1 164 ? 3.451 -2.218 18.127 1.00 66.94 164 ARG A O 1
ATOM 1293 N N . SER A 1 165 ? 5.581 -2.707 17.617 1.00 49.91 165 SER A N 1
ATOM 1294 C CA . SER A 1 165 ? 6.051 -2.832 18.994 1.00 49.91 165 SER A CA 1
ATOM 1295 C C . SER A 1 165 ? 6.043 -1.449 19.665 1.00 49.91 165 SER A C 1
ATOM 1297 O O . SER A 1 165 ? 6.953 -0.658 19.463 1.00 49.91 165 SER A O 1
ATOM 1299 N N . GLN A 1 166 ? 4.996 -1.202 20.459 1.00 46.25 166 GLN A N 1
ATOM 1300 C CA . GLN A 1 166 ? 4.788 -0.103 21.418 1.00 46.25 166 GLN A CA 1
ATOM 1301 C C . GLN A 1 166 ? 4.693 1.337 20.867 1.00 46.25 166 GLN A C 1
ATOM 1303 O O . GLN A 1 166 ? 5.690 1.971 20.544 1.00 46.25 166 GLN A O 1
ATOM 1308 N N . ASP A 1 167 ? 3.480 1.901 20.933 1.00 47.28 167 ASP A N 1
ATOM 1309 C CA . ASP A 1 167 ? 3.248 3.338 21.146 1.00 47.28 167 ASP A CA 1
ATOM 1310 C C . ASP A 1 167 ? 2.415 3.468 22.453 1.00 47.28 167 ASP A C 1
ATOM 1312 O O . ASP A 1 167 ? 1.447 2.716 22.603 1.00 47.28 167 ASP A O 1
ATOM 1316 N N . PRO A 1 168 ? 2.772 4.328 23.434 1.00 47.81 168 PRO A N 1
ATOM 1317 C CA . PRO A 1 168 ? 2.192 4.293 24.790 1.00 47.81 168 PRO A CA 1
ATOM 1318 C C . PRO A 1 168 ? 0.729 4.746 24.935 1.00 47.81 168 PRO A C 1
ATOM 1320 O O . PRO A 1 168 ? 0.169 4.601 26.017 1.00 47.81 168 PRO A O 1
ATOM 1323 N N . GLU A 1 169 ? 0.089 5.279 23.893 1.00 54.34 169 GLU A N 1
ATOM 1324 C CA . GLU A 1 169 ? -1.296 5.767 23.960 1.00 54.34 169 GLU A CA 1
ATOM 1325 C C . GLU A 1 169 ? -2.075 5.361 22.703 1.00 54.34 169 GLU A C 1
ATOM 1327 O O . GLU A 1 169 ? -2.117 6.078 21.705 1.00 54.34 169 GLU A O 1
ATOM 1332 N N . LEU A 1 170 ? -2.698 4.182 22.753 1.00 56.31 170 LEU A N 1
ATOM 1333 C CA . LEU A 1 170 ? -3.689 3.746 21.768 1.00 56.31 170 LEU A CA 1
ATOM 1334 C C . LEU A 1 170 ? -5.063 4.309 22.148 1.00 56.31 170 LEU A C 1
ATOM 1336 O O . LEU A 1 170 ? -5.474 4.217 23.306 1.00 56.31 170 LEU A O 1
ATOM 1340 N N . LEU A 1 171 ? -5.794 4.864 21.179 1.00 53.41 171 LEU A N 1
ATOM 1341 C CA . LEU A 1 171 ? -7.140 5.386 21.419 1.00 53.41 171 LEU A CA 1
ATOM 1342 C C . LEU A 1 171 ? -8.159 4.234 21.554 1.00 53.41 171 LEU A C 1
ATOM 1344 O O . LEU A 1 171 ? -8.199 3.358 20.681 1.00 53.41 171 LEU A O 1
ATOM 1348 N N . PRO A 1 172 ? -9.005 4.217 22.602 1.00 51.00 172 PRO A N 1
ATOM 1349 C CA . PRO A 1 172 ? -10.182 3.354 22.643 1.00 51.00 172 PRO A CA 1
ATOM 1350 C C . PRO A 1 172 ? -11.291 3.920 21.738 1.00 51.00 172 PRO A C 1
ATOM 1352 O O . PRO A 1 172 ? -11.452 5.139 21.652 1.00 51.00 172 PRO A O 1
ATOM 1355 N N . LEU A 1 173 ? -12.044 3.036 21.068 1.00 50.44 173 LEU A N 1
ATOM 1356 C CA . LEU A 1 173 ? -13.290 3.390 20.369 1.00 50.44 173 LEU A CA 1
ATOM 1357 C C . LEU A 1 173 ? -14.494 3.362 21.311 1.00 50.44 173 LEU A C 1
ATOM 1359 O O . LEU A 1 173 ? -14.572 2.415 22.125 1.00 50.44 173 LEU A O 1
#

Mean predicted aligned error: 8.78 Å